Protein AF-A0A3D5X6G1-F1 (afdb_monomer_lite)

pLDDT: mean 79.5, std 10.65, range [50.06, 91.0]

Structure (mmCIF, N/CA/C/O backbone):
data_AF-A0A3D5X6G1-F1
#
_entry.id   AF-A0A3D5X6G1-F1
#
loop_
_atom_site.group_PDB
_atom_site.id
_atom_site.type_symbol
_atom_site.label_atom_id
_atom_site.label_alt_id
_atom_site.label_comp_id
_atom_site.label_asym_id
_atom_site.label_entity_id
_atom_site.label_seq_id
_atom_site.pdbx_PDB_ins_code
_atom_site.Cartn_x
_atom_site.Cartn_y
_atom_site.Cartn_z
_atom_site.occupancy
_atom_site.B_iso_or_equiv
_atom_site.auth_seq_id
_atom_site.auth_comp_id
_atom_site.auth_asym_id
_atom_site.auth_atom_id
_atom_site.pdbx_PDB_model_num
ATOM 1 N N . LYS A 1 1 ? -6.773 -7.194 -33.351 1.00 52.53 1 LYS A N 1
ATOM 2 C CA . LYS A 1 1 ? -7.902 -7.467 -32.422 1.00 52.53 1 LYS A CA 1
ATOM 3 C C . LYS A 1 1 ? -7.540 -8.724 -31.630 1.00 52.53 1 LYS A C 1
ATOM 5 O O . LYS A 1 1 ? -6.991 -9.617 -32.254 1.00 52.53 1 LYS A O 1
ATOM 10 N N . ASN A 1 2 ? -7.768 -8.744 -30.310 1.00 60.94 2 ASN A N 1
ATOM 11 C CA . ASN A 1 2 ? -7.297 -9.727 -29.298 1.00 60.94 2 ASN A CA 1
ATOM 12 C C . ASN A 1 2 ? -6.043 -9.320 -28.493 1.00 60.94 2 ASN A C 1
ATOM 14 O O . ASN A 1 2 ? -5.222 -10.161 -28.155 1.00 60.94 2 ASN A O 1
ATOM 18 N N . LEU A 1 3 ? -5.907 -8.037 -28.133 1.00 60.12 3 LEU A N 1
ATOM 19 C CA . LEU A 1 3 ? -4.900 -7.589 -27.151 1.00 60.12 3 LEU A CA 1
ATOM 20 C C . LEU A 1 3 ? -5.340 -7.815 -25.692 1.00 60.12 3 LEU A C 1
ATOM 22 O O . LEU A 1 3 ? -4.512 -7.769 -24.793 1.00 60.12 3 LEU A O 1
ATOM 26 N N . ILE A 1 4 ? -6.620 -8.106 -25.444 1.00 73.56 4 ILE A N 1
ATOM 27 C CA . IL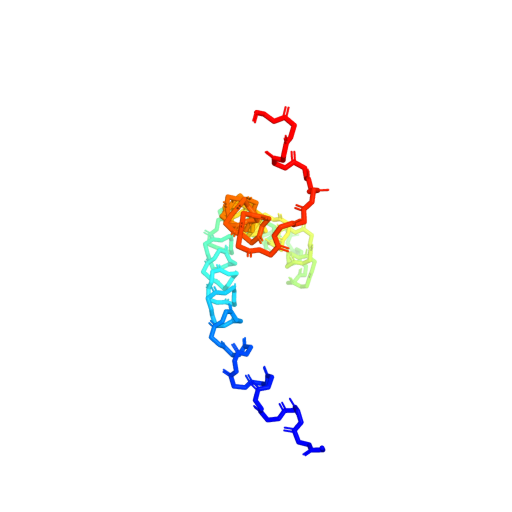E A 1 4 ? -7.159 -8.283 -24.086 1.00 73.56 4 ILE A CA 1
ATOM 28 C C . ILE A 1 4 ? -6.628 -9.569 -23.432 1.00 73.56 4 ILE A C 1
ATOM 30 O O . ILE A 1 4 ? -6.230 -9.533 -22.273 1.00 73.56 4 ILE A O 1
ATOM 34 N N . LEU A 1 5 ? -6.568 -10.685 -24.172 1.00 72.19 5 LEU A N 1
ATOM 35 C CA . LEU A 1 5 ? -6.118 -11.978 -23.640 1.00 72.19 5 LEU A CA 1
ATOM 36 C C . LEU A 1 5 ? -4.616 -11.982 -23.271 1.00 72.19 5 LEU A C 1
ATOM 38 O O . LEU A 1 5 ? -4.305 -12.389 -22.154 1.00 72.19 5 LEU A O 1
ATOM 42 N N . PRO A 1 6 ? -3.692 -11.477 -24.123 1.00 68.62 6 PRO A N 1
ATOM 43 C CA . PRO A 1 6 ? -2.268 -11.379 -23.789 1.00 68.62 6 PRO A CA 1
ATOM 44 C C . PRO A 1 6 ? -1.978 -10.387 -22.658 1.00 68.62 6 PRO A C 1
ATOM 46 O O . PRO A 1 6 ? -1.110 -10.636 -21.830 1.00 68.62 6 PRO A O 1
ATOM 49 N N . VAL A 1 7 ? -2.706 -9.266 -22.592 1.00 73.00 7 VAL A N 1
ATOM 50 C CA . VAL A 1 7 ? -2.534 -8.273 -21.518 1.00 73.00 7 VAL A CA 1
ATOM 51 C C . VAL A 1 7 ? -2.997 -8.833 -20.174 1.00 73.00 7 VAL A C 1
ATOM 53 O O . VAL A 1 7 ? -2.326 -8.618 -19.168 1.00 73.00 7 VAL A O 1
ATOM 56 N N . PHE A 1 8 ? -4.089 -9.601 -20.141 1.00 73.75 8 PHE A N 1
ATOM 57 C CA . PHE A 1 8 ? -4.535 -10.263 -18.913 1.00 73.75 8 PHE A CA 1
ATOM 58 C C . PHE A 1 8 ? -3.554 -11.341 -18.447 1.00 73.75 8 PHE A C 1
ATOM 60 O O . PHE A 1 8 ? -3.205 -11.376 -17.269 1.00 73.75 8 PHE A O 1
ATOM 67 N N . THR A 1 9 ? -3.071 -12.198 -19.349 1.00 71.19 9 THR A N 1
ATOM 68 C CA . THR A 1 9 ? -2.121 -13.260 -18.986 1.00 71.19 9 THR A CA 1
ATOM 69 C C . THR A 1 9 ? -0.760 -12.707 -18.565 1.00 71.19 9 THR A C 1
ATOM 71 O O . THR A 1 9 ? -0.196 -13.185 -17.581 1.00 71.19 9 THR A O 1
ATOM 74 N N . LEU A 1 10 ? -0.254 -11.661 -19.231 1.00 65.12 10 LEU A N 1
ATOM 75 C CA . LEU A 1 10 ? 0.980 -10.974 -18.829 1.00 65.12 10 LEU A CA 1
ATOM 76 C C . LEU A 1 10 ? 0.804 -10.155 -17.543 1.00 65.12 10 LEU A C 1
ATOM 78 O O . LEU A 1 10 ? 1.723 -10.101 -16.730 1.00 65.12 10 LEU A O 1
ATOM 82 N N . GLY A 1 11 ? -0.369 -9.551 -17.332 1.00 66.00 11 GLY A N 1
ATOM 83 C CA . GLY A 1 11 ? -0.684 -8.740 -16.154 1.00 66.00 11 GLY A CA 1
ATOM 84 C C . GLY A 1 11 ? -0.940 -9.555 -14.885 1.00 66.00 11 GLY A C 1
ATOM 85 O O . GLY A 1 11 ? -0.643 -9.083 -13.789 1.00 66.00 11 GLY A O 1
ATOM 86 N N . ILE A 1 12 ? -1.419 -10.797 -15.009 1.00 77.56 12 ILE A N 1
ATOM 87 C CA . ILE A 1 12 ? -1.688 -11.694 -13.873 1.00 77.56 12 ILE A CA 1
ATOM 88 C C . ILE A 1 12 ? -0.436 -11.941 -13.025 1.00 77.56 12 ILE A C 1
ATOM 90 O O . ILE A 1 12 ? -0.529 -11.962 -11.800 1.00 77.56 12 ILE A O 1
ATOM 94 N N . ARG A 1 13 ? 0.740 -12.098 -13.645 1.00 73.94 13 ARG A N 1
ATOM 95 C CA . ARG A 1 13 ? 1.981 -12.412 -12.921 1.00 73.94 13 ARG A CA 1
ATOM 96 C C . ARG A 1 13 ? 2.426 -11.290 -11.965 1.00 73.9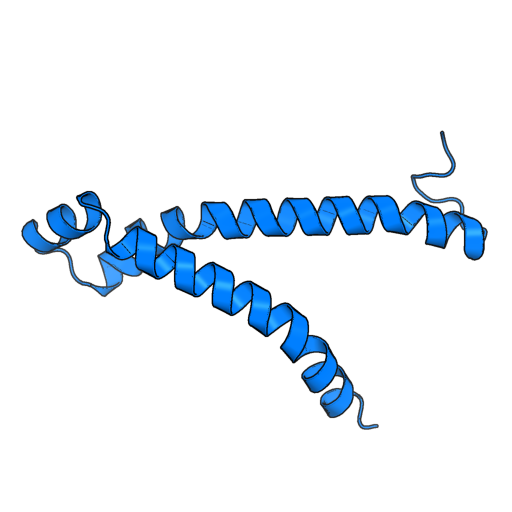4 13 ARG A C 1
ATOM 98 O O . ARG A 1 13 ? 2.594 -11.580 -10.781 1.00 73.94 13 ARG A O 1
ATOM 105 N N . PRO A 1 14 ? 2.595 -10.028 -12.402 1.00 71.31 14 PRO A N 1
ATOM 106 C CA . PRO A 1 14 ? 2.911 -8.932 -11.489 1.00 71.31 14 PRO A CA 1
ATOM 107 C C . PRO A 1 14 ? 1.752 -8.622 -10.530 1.00 71.31 14 PRO A C 1
ATOM 109 O O . PRO A 1 14 ? 2.005 -8.331 -9.361 1.00 71.31 14 PRO A O 1
ATOM 112 N N . LEU A 1 15 ? 0.489 -8.759 -10.962 1.00 76.19 15 LEU A N 1
ATOM 113 C CA . LEU A 1 15 ? -0.669 -8.589 -10.073 1.00 76.19 15 LEU A CA 1
ATOM 114 C C . LEU A 1 15 ? -0.680 -9.602 -8.925 1.00 76.19 15 LEU A C 1
ATOM 116 O O . LEU A 1 15 ? -0.994 -9.229 -7.796 1.00 76.19 15 LEU A O 1
ATOM 120 N N . ALA A 1 16 ? -0.313 -10.859 -9.179 1.00 80.50 16 ALA A N 1
ATOM 121 C CA . ALA A 1 16 ? -0.239 -11.891 -8.149 1.00 80.50 16 ALA A CA 1
ATOM 122 C C . ALA A 1 16 ? 0.751 -11.512 -7.036 1.00 80.50 16 ALA A C 1
ATOM 124 O O . ALA A 1 16 ? 0.436 -11.651 -5.858 1.00 80.50 16 ALA A O 1
ATOM 125 N N . ILE A 1 17 ? 1.912 -10.957 -7.396 1.00 80.62 17 ILE A N 1
ATOM 126 C CA . ILE A 1 17 ? 2.932 -10.544 -6.421 1.00 80.62 17 ILE A CA 1
ATOM 127 C C . ILE A 1 17 ? 2.432 -9.360 -5.587 1.00 80.62 17 ILE A C 1
ATOM 129 O O . ILE A 1 17 ? 2.518 -9.387 -4.360 1.00 80.62 17 ILE A O 1
ATOM 133 N N . VAL A 1 18 ? 1.862 -8.337 -6.232 1.00 81.12 18 VAL A N 1
ATOM 134 C CA . VAL A 1 18 ? 1.351 -7.147 -5.530 1.00 81.12 18 VAL A CA 1
ATOM 135 C C . VAL A 1 18 ? 0.189 -7.506 -4.604 1.00 81.12 18 VAL A C 1
ATOM 137 O O . VAL A 1 18 ? 0.145 -7.055 -3.460 1.00 81.12 18 VAL A O 1
ATOM 140 N N . THR A 1 19 ? -0.742 -8.343 -5.066 1.00 83.44 19 THR A N 1
ATOM 141 C CA . THR A 1 19 ? -1.889 -8.785 -4.257 1.00 83.44 19 THR A CA 1
ATOM 142 C C . THR A 1 19 ? -1.460 -9.675 -3.098 1.00 83.44 19 THR A C 1
ATOM 144 O O . THR A 1 19 ? -1.957 -9.491 -1.988 1.00 83.44 19 THR A O 1
ATOM 147 N N . GLN A 1 20 ? -0.507 -10.587 -3.306 1.00 86.00 20 GLN A N 1
ATOM 148 C CA . GLN A 1 20 ? 0.056 -11.407 -2.236 1.00 86.00 20 GLN A CA 1
ATOM 149 C C . GLN A 1 20 ? 0.753 -10.545 -1.179 1.00 86.00 20 GLN A C 1
ATOM 151 O O . GLN A 1 20 ? 0.491 -10.716 0.011 1.00 86.00 20 GLN A O 1
ATOM 156 N N . LEU A 1 21 ? 1.587 -9.590 -1.602 1.00 87.19 21 LEU A N 1
ATOM 157 C CA . LEU A 1 21 ? 2.276 -8.672 -0.698 1.00 87.19 21 LEU A CA 1
ATOM 158 C C . LEU A 1 21 ? 1.273 -7.840 0.109 1.00 87.19 21 LEU A C 1
ATOM 160 O O . LEU A 1 21 ? 1.330 -7.812 1.336 1.00 87.19 21 LEU A O 1
ATOM 164 N N . SER A 1 22 ? 0.306 -7.226 -0.575 1.00 86.06 22 SER A N 1
ATOM 165 C CA . SER A 1 22 ? -0.748 -6.434 0.060 1.00 86.06 22 SER A CA 1
ATOM 166 C C . SER A 1 22 ? -1.563 -7.261 1.060 1.00 86.06 22 SER A C 1
ATOM 168 O O . SER A 1 22 ? -1.820 -6.805 2.176 1.00 86.06 22 SER A O 1
ATOM 170 N N . ARG A 1 23 ? -1.915 -8.506 0.711 1.00 86.31 23 ARG A N 1
ATOM 171 C CA . ARG A 1 23 ? -2.640 -9.426 1.597 1.00 86.31 23 ARG A CA 1
ATOM 172 C C . ARG A 1 23 ? -1.826 -9.791 2.834 1.00 86.31 23 ARG A C 1
ATOM 174 O O . ARG A 1 23 ? -2.374 -9.756 3.934 1.00 86.31 23 ARG A O 1
ATOM 181 N N . ASN A 1 24 ? -0.548 -10.122 2.674 1.00 88.56 24 ASN A N 1
ATOM 182 C CA . ASN A 1 24 ? 0.322 -10.482 3.793 1.00 88.56 24 ASN A CA 1
ATOM 183 C C . ASN A 1 24 ? 0.462 -9.312 4.771 1.00 88.56 24 ASN A C 1
ATOM 185 O O . ASN A 1 24 ? 0.231 -9.476 5.967 1.00 88.56 24 ASN A O 1
ATOM 189 N N . SER A 1 25 ? 0.717 -8.110 4.257 1.00 89.06 25 SER A N 1
ATOM 190 C CA . SER A 1 25 ? 0.827 -6.916 5.094 1.00 89.06 25 SER A CA 1
ATOM 191 C C . SER A 1 25 ? -0.489 -6.532 5.758 1.00 89.06 25 SER A C 1
ATOM 193 O O . SER A 1 25 ? -0.483 -6.057 6.892 1.00 89.06 25 SER A O 1
ATOM 195 N N . MET A 1 26 ? -1.632 -6.762 5.106 1.00 89.31 26 MET A N 1
ATOM 196 C CA . MET A 1 26 ? -2.941 -6.574 5.734 1.00 89.31 26 MET A CA 1
ATOM 197 C C . MET A 1 26 ? -3.158 -7.563 6.890 1.00 89.31 26 MET A C 1
ATOM 199 O O . MET A 1 26 ? -3.638 -7.160 7.948 1.00 89.31 26 MET A O 1
ATOM 203 N N . LEU A 1 27 ? -2.773 -8.834 6.731 1.00 88.62 27 LEU A N 1
ATOM 204 C CA . LEU A 1 27 ? -2.880 -9.850 7.787 1.00 88.62 27 LEU A CA 1
ATOM 205 C C . LEU A 1 27 ? -1.987 -9.535 8.994 1.00 88.62 27 LEU A C 1
ATOM 207 O O . LEU A 1 27 ? -2.456 -9.604 10.133 1.00 88.62 27 LEU A O 1
ATOM 211 N N . GLU A 1 28 ? -0.736 -9.133 8.757 1.00 88.31 28 GLU A N 1
ATOM 212 C CA . GLU A 1 28 ? 0.160 -8.665 9.822 1.00 88.31 28 GLU A CA 1
ATOM 213 C C . GLU A 1 28 ? -0.436 -7.465 10.545 1.00 88.31 28 GLU A C 1
ATOM 215 O O . GLU A 1 28 ? -0.482 -7.434 11.771 1.00 88.31 28 GLU A O 1
ATOM 220 N N . THR A 1 29 ? -0.953 -6.500 9.784 1.00 89.75 29 THR A N 1
ATOM 221 C CA . THR A 1 29 ? -1.524 -5.271 10.326 1.00 89.75 29 THR A CA 1
ATOM 222 C C . THR A 1 29 ? -2.753 -5.547 11.189 1.00 89.75 29 THR A C 1
ATOM 224 O O . THR A 1 29 ? -2.853 -5.01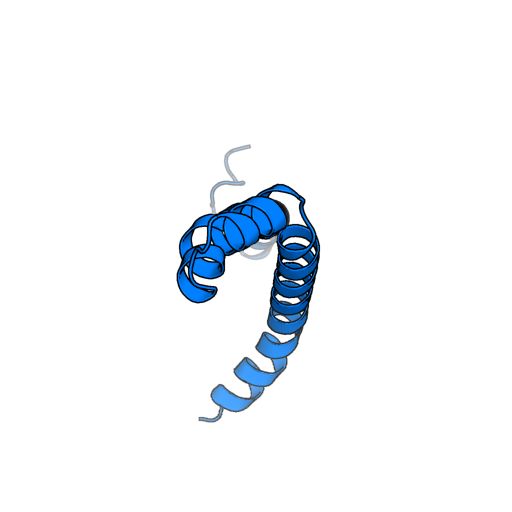6 12.290 1.00 89.75 29 THR A O 1
ATOM 227 N N . LEU A 1 30 ? -3.665 -6.412 10.738 1.00 88.19 30 LEU A N 1
ATOM 228 C CA . LEU A 1 30 ? -4.851 -6.818 11.501 1.00 88.19 30 LEU A CA 1
ATOM 229 C C . LEU A 1 30 ? -4.509 -7.590 12.783 1.00 88.19 30 LEU A C 1
ATOM 231 O O . LEU A 1 30 ? -5.308 -7.593 13.721 1.00 88.19 30 LEU A O 1
ATOM 235 N N . SER A 1 31 ? -3.332 -8.214 12.834 1.00 89.75 31 SER A N 1
ATOM 236 C CA . SER A 1 31 ? -2.839 -8.945 14.006 1.00 89.75 31 SER A CA 1
ATOM 237 C C . SER A 1 31 ? -2.209 -8.037 15.069 1.00 89.75 31 SER A C 1
ATOM 239 O O . SER A 1 31 ? -1.924 -8.507 16.168 1.00 89.75 31 SER A O 1
ATOM 241 N N . GLN A 1 32 ? -2.024 -6.746 14.772 1.00 89.94 32 GLN A N 1
ATOM 242 C CA . GLN A 1 32 ? -1.416 -5.778 15.683 1.00 89.94 32 GLN A CA 1
ATOM 243 C C . GLN A 1 32 ? -2.339 -5.405 16.851 1.00 89.94 32 GLN A C 1
ATOM 245 O O . GLN A 1 32 ? -3.563 -5.288 16.717 1.00 89.94 32 GLN A O 1
ATOM 250 N N . ASP A 1 33 ? -1.741 -5.108 18.004 1.00 89.25 33 ASP A N 1
ATOM 251 C CA . ASP A 1 33 ? -2.484 -4.823 19.236 1.00 89.25 33 ASP A CA 1
ATOM 252 C C . ASP A 1 33 ? -3.297 -3.522 19.178 1.00 89.25 33 ASP A C 1
ATOM 254 O O . ASP A 1 33 ? -4.344 -3.403 19.823 1.00 89.25 33 ASP A O 1
ATOM 258 N N . TYR A 1 34 ? -2.909 -2.555 18.342 1.00 87.88 34 TYR A N 1
ATOM 259 C CA . TYR A 1 34 ? -3.706 -1.340 18.151 1.00 87.88 34 TYR A CA 1
ATOM 260 C C . TYR A 1 34 ? -5.038 -1.616 17.430 1.00 87.88 34 TYR A C 1
ATOM 262 O O . TYR A 1 34 ? -6.029 -0.935 17.700 1.00 87.88 34 TYR A O 1
ATOM 270 N N . ILE A 1 35 ? -5.102 -2.635 16.560 1.00 89.81 35 ILE A N 1
ATOM 271 C CA . ILE A 1 35 ? -6.352 -3.085 15.928 1.00 89.81 35 ILE A CA 1
ATOM 272 C C . ILE A 1 35 ? -7.239 -3.765 16.972 1.00 89.81 35 ILE A C 1
ATO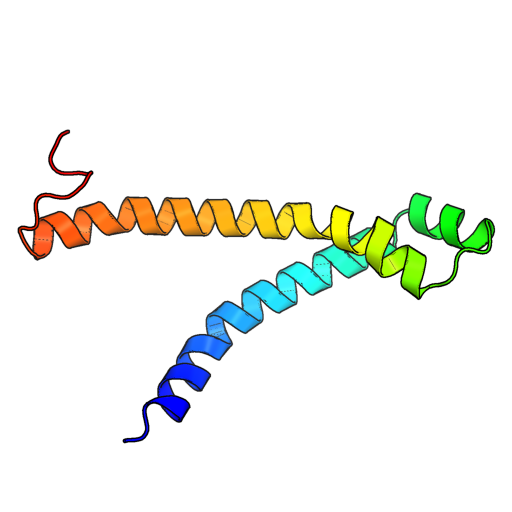M 274 O O . ILE A 1 35 ? -8.439 -3.485 17.034 1.00 89.81 35 ILE A O 1
ATOM 278 N N . ARG A 1 36 ? -6.658 -4.605 17.841 1.00 88.38 36 ARG A N 1
ATOM 279 C CA . ARG A 1 36 ? -7.381 -5.229 18.965 1.00 88.38 36 ARG A CA 1
ATOM 280 C C . ARG A 1 36 ? -7.947 -4.176 19.914 1.00 88.38 36 ARG A C 1
ATOM 282 O O . ARG A 1 36 ? -9.111 -4.257 20.295 1.00 88.38 36 ARG A O 1
ATOM 289 N N . THR A 1 37 ? -7.169 -3.135 20.201 1.00 90.31 37 THR A N 1
ATOM 290 C CA . THR A 1 37 ? -7.597 -1.990 21.016 1.00 90.31 37 THR A CA 1
ATOM 291 C C . THR A 1 37 ? -8.728 -1.213 20.335 1.00 90.31 37 THR A C 1
ATOM 293 O O . THR A 1 37 ? -9.712 -0.858 20.981 1.00 90.31 37 THR A O 1
ATOM 296 N N . ALA A 1 38 ? -8.641 -0.970 19.022 1.00 88.06 38 ALA A N 1
ATOM 297 C CA . ALA A 1 38 ? -9.707 -0.316 18.261 1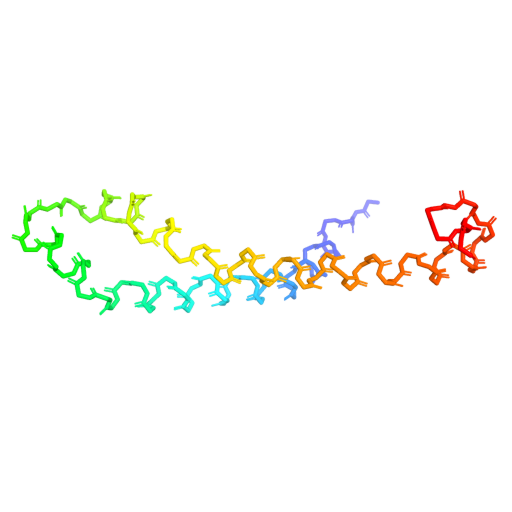.00 88.06 38 ALA A CA 1
ATOM 298 C C . ALA A 1 38 ? -11.007 -1.142 18.259 1.00 88.06 38 ALA A C 1
ATOM 300 O O . ALA A 1 38 ? -12.095 -0.578 18.382 1.00 88.06 38 ALA A O 1
ATOM 301 N N . LYS A 1 39 ? -10.895 -2.474 18.191 1.00 88.19 39 LYS A N 1
ATOM 302 C CA . LYS A 1 39 ? -12.033 -3.393 18.312 1.00 88.19 39 LYS A CA 1
ATOM 303 C C . LYS A 1 39 ? -12.641 -3.358 19.719 1.00 88.19 39 LYS A C 1
ATOM 305 O O . LYS A 1 39 ? -13.858 -3.270 19.837 1.00 88.19 39 LYS A O 1
ATOM 310 N N . ALA A 1 40 ? -11.817 -3.348 20.769 1.00 90.19 40 ALA A N 1
ATOM 311 C CA . ALA A 1 40 ? -12.270 -3.229 22.160 1.00 90.19 40 ALA A CA 1
ATOM 312 C C . ALA A 1 40 ? -12.949 -1.878 22.454 1.00 90.19 40 ALA A C 1
ATOM 314 O O . ALA A 1 40 ? -13.885 -1.812 23.241 1.00 90.19 40 ALA A O 1
ATOM 315 N N . LYS A 1 41 ? -12.535 -0.809 21.761 1.00 88.75 41 LYS A N 1
ATOM 316 C CA . LYS A 1 41 ? -13.193 0.509 21.787 1.00 88.75 41 LYS A CA 1
ATOM 317 C C . LYS A 1 41 ? -14.535 0.556 21.037 1.00 88.75 41 LYS A C 1
ATOM 319 O O . LYS A 1 41 ? -15.162 1.610 21.007 1.00 88.75 41 LYS A O 1
ATOM 324 N N . GLY A 1 42 ? -14.967 -0.539 20.406 1.00 91.00 42 GLY A N 1
ATOM 325 C CA . GLY A 1 42 ? -16.248 -0.620 19.698 1.00 91.00 42 GLY A CA 1
ATOM 326 C C . GLY A 1 42 ? -16.254 -0.001 18.296 1.00 91.00 42 GLY A C 1
ATOM 327 O O . GLY A 1 42 ? -17.325 0.287 17.764 1.00 91.00 42 GLY A O 1
ATOM 328 N N . LEU A 1 43 ? -15.092 0.225 17.664 1.00 90.62 43 LEU A N 1
ATOM 329 C CA . LEU A 1 43 ? -15.072 0.703 16.278 1.00 90.62 43 LEU A CA 1
ATOM 330 C C . LEU A 1 43 ? -15.617 -0.367 15.321 1.00 90.62 43 LEU A C 1
ATOM 332 O O . LEU A 1 43 ? -15.280 -1.547 15.419 1.00 90.62 43 LEU A O 1
ATOM 336 N N . SER A 1 44 ? -16.401 0.068 14.332 1.00 90.50 44 SER A N 1
ATOM 337 C CA . SER A 1 44 ? -16.870 -0.810 13.260 1.00 90.50 44 SER A CA 1
ATOM 338 C C . SER A 1 44 ? -15.705 -1.334 12.415 1.00 90.50 44 SER A C 1
ATOM 340 O O . SER A 1 44 ? -14.736 -0.620 12.137 1.00 90.50 44 SER A O 1
ATOM 342 N N . PHE A 1 45 ? -15.819 -2.584 11.959 1.00 85.06 45 PHE A N 1
ATOM 343 C CA . PHE A 1 45 ? -14.771 -3.266 11.193 1.00 85.06 45 PHE A CA 1
ATOM 344 C C . PHE A 1 45 ? -14.374 -2.492 9.925 1.00 85.06 45 PHE A C 1
ATOM 346 O O . PHE A 1 45 ? -13.189 -2.343 9.633 1.00 85.06 45 PHE A O 1
ATOM 353 N N . SER A 1 46 ? -15.343 -1.881 9.236 1.00 89.19 46 SER A N 1
ATOM 354 C CA . SER A 1 46 ? -15.087 -1.038 8.062 1.00 89.19 46 SER A CA 1
ATOM 355 C C . SER A 1 46 ? -14.226 0.186 8.390 1.00 89.19 46 SER A C 1
ATOM 357 O O . SER A 1 46 ? -13.330 0.532 7.622 1.00 89.19 46 SER A O 1
ATOM 359 N N . LYS A 1 47 ? -14.442 0.829 9.547 1.00 89.25 47 LYS A N 1
ATOM 360 C CA . LYS A 1 47 ? -13.651 1.994 9.977 1.00 89.25 47 LYS A CA 1
ATOM 361 C C . LYS A 1 47 ? -12.226 1.589 10.351 1.00 89.25 47 LYS A C 1
ATOM 363 O O . LYS A 1 47 ? -11.289 2.324 10.049 1.00 89.25 47 LYS A O 1
ATOM 368 N N . ILE A 1 48 ? -12.066 0.414 10.961 1.00 89.88 48 ILE A N 1
ATOM 369 C CA . ILE A 1 48 ? -10.760 -0.171 11.279 1.00 89.88 48 ILE A CA 1
ATOM 370 C C . ILE A 1 48 ? -9.981 -0.458 9.990 1.00 89.88 48 ILE A C 1
ATOM 372 O O . ILE A 1 48 ? -8.828 -0.046 9.888 1.00 89.88 48 ILE A O 1
ATOM 376 N N . ILE A 1 49 ? -10.605 -1.081 8.985 1.00 88.19 49 ILE A N 1
ATOM 377 C CA . ILE A 1 49 ? -9.942 -1.371 7.707 1.00 88.19 49 ILE A CA 1
ATOM 378 C C . ILE A 1 49 ? -9.509 -0.080 7.012 1.00 88.19 49 ILE A C 1
ATOM 380 O O . ILE A 1 49 ? -8.322 0.110 6.770 1.00 88.19 49 ILE A O 1
ATOM 384 N N . TRP A 1 50 ? -10.447 0.823 6.718 1.00 87.50 50 TRP A N 1
ATOM 385 C CA . TRP A 1 50 ? -10.161 2.003 5.898 1.00 87.50 50 TRP A CA 1
ATOM 386 C C . TRP A 1 50 ? -9.222 3.001 6.575 1.00 87.50 50 TRP A C 1
ATOM 388 O O . TRP A 1 50 ? -8.393 3.617 5.909 1.00 87.50 50 TRP A O 1
ATOM 398 N N . ARG A 1 51 ? -9.341 3.180 7.897 1.00 84.88 51 ARG A N 1
ATOM 399 C CA . ARG A 1 51 ? -8.630 4.248 8.614 1.00 84.88 51 ARG A CA 1
ATOM 400 C C . ARG A 1 51 ? -7.354 3.784 9.311 1.00 84.88 51 ARG A C 1
ATOM 402 O O . ARG A 1 51 ? -6.462 4.605 9.507 1.00 84.88 51 ARG A O 1
ATOM 409 N N . HIS A 1 52 ? -7.269 2.510 9.693 1.00 85.94 52 HIS A N 1
ATOM 410 C CA . HIS A 1 52 ? -6.135 1.974 10.448 1.00 85.94 52 HIS A CA 1
ATOM 411 C C . HIS A 1 52 ? -5.369 0.920 9.653 1.00 85.94 52 HIS A C 1
ATOM 413 O O . HIS A 1 52 ? -4.189 1.120 9.379 1.00 85.94 52 HIS A O 1
ATOM 419 N N . ALA A 1 53 ? -6.034 -0.161 9.239 1.00 87.31 53 ALA A N 1
ATOM 420 C CA . ALA A 1 53 ? -5.344 -1.292 8.636 1.00 87.31 53 ALA A CA 1
ATOM 421 C C . ALA A 1 53 ? -4.769 -0.945 7.256 1.00 87.31 53 ALA A C 1
ATOM 423 O O . ALA A 1 53 ? -3.574 -1.093 7.047 1.00 87.31 53 ALA A O 1
ATOM 424 N N . LEU A 1 54 ? -5.579 -0.384 6.352 1.00 85.69 54 LEU A N 1
ATOM 425 C CA . LEU A 1 54 ? -5.175 -0.094 4.975 1.00 85.69 54 LEU A CA 1
ATOM 426 C C . LEU A 1 54 ? -3.999 0.888 4.918 1.00 85.69 54 LEU A C 1
ATOM 428 O O . LEU A 1 54 ? -3.009 0.637 4.235 1.00 85.69 54 LEU A O 1
ATOM 432 N N . LYS A 1 55 ? -4.082 1.991 5.673 1.00 83.69 55 LYS A N 1
ATOM 433 C CA . LYS A 1 55 ? -3.030 3.017 5.704 1.00 83.69 55 LYS A CA 1
ATOM 434 C C . LYS A 1 55 ? -1.706 2.458 6.234 1.00 83.69 55 LYS A C 1
ATOM 436 O O . LYS A 1 55 ? -0.651 2.849 5.751 1.00 83.69 55 LYS A O 1
ATOM 441 N N . ASN A 1 56 ? -1.761 1.545 7.202 1.00 84.94 56 ASN A N 1
ATOM 442 C CA . ASN A 1 56 ? -0.567 0.972 7.812 1.00 84.94 56 ASN A CA 1
ATOM 443 C C . ASN A 1 56 ? 0.006 -0.203 6.998 1.00 84.94 56 ASN A C 1
ATOM 445 O O . ASN A 1 56 ? 1.220 -0.328 6.869 1.00 84.94 56 ASN A O 1
ATOM 449 N N . SER A 1 57 ? -0.849 -1.017 6.372 1.00 87.00 57 SER A N 1
ATOM 450 C CA . SER A 1 57 ? -0.440 -2.132 5.508 1.00 87.00 57 SER A CA 1
ATOM 451 C C . SER A 1 57 ? 0.136 -1.682 4.161 1.00 87.00 57 SER A C 1
ATOM 453 O O . SER A 1 57 ? 0.747 -2.480 3.458 1.00 87.00 57 SER A O 1
ATOM 455 N N . MET A 1 58 ? -0.063 -0.417 3.776 1.00 85.88 58 MET A N 1
ATOM 456 C CA . MET A 1 58 ? 0.482 0.166 2.543 1.00 85.88 58 MET A CA 1
ATOM 457 C C . MET A 1 58 ? 1.997 0.387 2.582 1.00 85.88 58 MET A C 1
ATOM 459 O O . MET A 1 58 ? 2.607 0.477 1.522 1.00 85.88 58 MET A O 1
ATOM 463 N N . ASN A 1 59 ? 2.611 0.455 3.764 1.00 85.88 59 ASN A N 1
ATOM 464 C CA . ASN A 1 59 ? 4.036 0.755 3.912 1.00 85.88 59 ASN A CA 1
ATOM 465 C C . ASN A 1 59 ? 4.948 -0.195 3.089 1.00 85.88 59 ASN A C 1
ATOM 467 O O . ASN A 1 59 ? 5.680 0.283 2.223 1.00 85.88 59 ASN A O 1
ATOM 471 N N . PRO A 1 60 ? 4.841 -1.530 3.228 1.00 81.75 60 PRO A N 1
ATOM 472 C CA . PRO A 1 60 ? 5.610 -2.475 2.410 1.00 81.75 60 PRO A CA 1
ATOM 473 C C . PRO A 1 60 ? 5.248 -2.455 0.919 1.00 81.75 60 PRO A C 1
ATOM 475 O O . PRO A 1 60 ? 6.113 -2.704 0.083 1.00 81.75 60 PRO A O 1
ATOM 478 N N . VAL A 1 61 ? 4.002 -2.120 0.561 1.00 84.31 61 VAL A N 1
ATOM 479 C CA . VAL A 1 61 ? 3.602 -1.964 -0.848 1.00 84.31 61 VAL A CA 1
ATOM 480 C C . VAL A 1 61 ? 4.333 -0.777 -1.474 1.00 84.31 61 VAL A C 1
ATOM 482 O O . VAL A 1 61 ? 4.898 -0.914 -2.555 1.00 84.31 61 VAL A O 1
ATOM 485 N N . VAL A 1 62 ? 4.381 0.365 -0.781 1.00 85.75 62 VAL A N 1
ATOM 486 C CA . VAL A 1 62 ? 5.123 1.551 -1.235 1.00 85.75 62 VAL A CA 1
ATOM 487 C C . VAL A 1 62 ? 6.613 1.237 -1.348 1.00 85.75 62 VAL A C 1
ATOM 489 O O . VAL A 1 62 ? 7.215 1.542 -2.374 1.00 85.75 62 VAL A O 1
ATOM 492 N N . SER A 1 63 ? 7.203 0.565 -0.355 1.00 86.69 63 SER A N 1
ATOM 493 C CA . SER A 1 63 ? 8.613 0.158 -0.412 1.00 86.69 63 SER A CA 1
ATOM 494 C C . SER A 1 63 ? 8.918 -0.759 -1.601 1.00 86.69 63 SER A C 1
ATOM 496 O O . SER A 1 63 ? 9.915 -0.553 -2.292 1.00 86.69 63 SER A O 1
ATOM 498 N N . ALA A 1 64 ? 8.058 -1.742 -1.882 1.00 84.69 64 ALA A N 1
ATOM 499 C CA . ALA A 1 64 ? 8.235 -2.645 -3.018 1.00 84.69 64 ALA A CA 1
ATOM 500 C C . ALA A 1 64 ? 8.106 -1.917 -4.365 1.00 84.69 64 ALA A C 1
ATOM 502 O O . ALA A 1 64 ? 8.922 -2.132 -5.262 1.00 84.69 64 ALA A O 1
ATOM 503 N N . VAL A 1 65 ? 7.127 -1.014 -4.491 1.00 84.25 65 VAL A N 1
ATOM 504 C CA . VAL A 1 65 ? 6.948 -0.183 -5.691 1.00 84.25 65 VAL A CA 1
ATOM 505 C C . VAL A 1 65 ? 8.171 0.700 -5.931 1.00 84.25 65 VAL A C 1
ATOM 507 O O . VAL A 1 65 ? 8.622 0.792 -7.069 1.00 84.25 65 VAL A O 1
ATOM 510 N N . SER A 1 66 ? 8.765 1.283 -4.886 1.00 86.44 66 SER A N 1
ATOM 511 C CA . SER A 1 66 ? 10.012 2.049 -5.010 1.00 86.44 66 SER A CA 1
ATOM 512 C C . SER A 1 66 ? 11.167 1.202 -5.548 1.00 86.44 66 SER A C 1
ATOM 514 O O . SER A 1 66 ? 11.909 1.660 -6.414 1.00 86.44 66 SER A O 1
ATOM 516 N N . GLY A 1 67 ? 11.301 -0.049 -5.094 1.00 85.69 67 GLY A N 1
ATOM 517 C CA . GLY A 1 67 ? 12.311 -0.976 -5.616 1.00 85.69 67 GLY A CA 1
ATOM 518 C C . GLY A 1 67 ? 12.101 -1.306 -7.097 1.00 85.69 67 GLY A C 1
ATOM 519 O O . GLY A 1 67 ? 13.049 -1.301 -7.883 1.00 85.69 67 GLY A O 1
ATOM 520 N N . TRP A 1 68 ? 10.852 -1.530 -7.507 1.00 83.88 68 TRP A N 1
ATOM 521 C CA . TRP A 1 68 ? 10.513 -1.749 -8.916 1.00 83.88 68 TRP A CA 1
ATOM 522 C C . TRP A 1 68 ? 10.757 -0.507 -9.766 1.00 83.88 68 TRP A C 1
ATOM 524 O O . TRP A 1 68 ? 11.302 -0.614 -10.861 1.00 83.88 68 TRP A O 1
ATOM 534 N N . PHE A 1 69 ? 10.418 0.673 -9.251 1.00 81.56 69 PHE A N 1
ATOM 535 C CA . PHE A 1 69 ? 10.693 1.939 -9.915 1.00 81.56 69 PHE A CA 1
ATOM 536 C C . PHE A 1 69 ? 12.199 2.156 -10.117 1.00 81.56 69 PHE A C 1
ATOM 538 O O . PHE A 1 69 ? 12.625 2.473 -11.225 1.00 81.56 69 PHE A O 1
ATOM 545 N N . ALA A 1 70 ? 13.021 1.898 -9.095 1.00 84.19 70 ALA A N 1
ATOM 546 C CA . ALA A 1 70 ? 14.478 1.965 -9.207 1.00 84.19 70 ALA A CA 1
ATOM 547 C C . ALA A 1 70 ? 15.023 0.977 -10.255 1.00 84.19 70 ALA A C 1
ATOM 549 O O . ALA A 1 70 ? 15.877 1.338 -11.063 1.00 84.19 70 ALA A O 1
ATOM 550 N N . SER A 1 71 ? 14.489 -0.248 -10.296 1.00 82.31 71 SER A N 1
ATOM 551 C CA . SER A 1 71 ? 14.868 -1.244 -11.303 1.00 82.31 71 SER A CA 1
ATOM 552 C C . SER A 1 71 ? 14.485 -0.820 -12.724 1.00 82.31 71 SER A C 1
ATOM 554 O O . SER A 1 71 ? 15.269 -1.038 -13.647 1.00 82.31 71 SER A O 1
ATOM 556 N N . LEU A 1 72 ? 13.321 -0.190 -12.909 1.00 82.31 72 LEU A N 1
ATOM 557 C CA . LEU A 1 72 ? 12.909 0.361 -14.202 1.00 82.31 72 LEU A CA 1
ATOM 558 C C . LEU A 1 72 ? 13.826 1.508 -14.640 1.00 82.31 72 LEU A C 1
ATOM 560 O O . LEU A 1 72 ? 14.239 1.536 -15.795 1.00 82.31 72 LEU A O 1
ATOM 564 N N . MET A 1 73 ? 14.192 2.410 -13.725 1.00 81.81 73 MET A N 1
ATOM 565 C CA . MET A 1 73 ? 15.145 3.492 -14.000 1.00 81.81 73 MET A CA 1
ATOM 566 C C . MET A 1 73 ? 16.531 2.964 -14.383 1.00 81.81 73 MET A C 1
ATOM 568 O O . MET A 1 73 ? 17.113 3.439 -15.353 1.00 81.81 73 MET A O 1
ATOM 572 N N . ALA A 1 74 ? 17.030 1.929 -13.702 1.00 79.06 74 ALA A N 1
ATOM 573 C CA . ALA A 1 74 ? 18.276 1.269 -14.093 1.00 79.06 74 ALA A CA 1
ATOM 574 C C . ALA A 1 74 ? 18.178 0.617 -15.490 1.00 79.06 74 ALA A C 1
ATOM 576 O O . ALA A 1 74 ? 19.133 0.651 -16.263 1.00 79.06 74 ALA A O 1
ATOM 577 N N . GLY A 1 75 ? 17.014 0.058 -15.838 1.00 74.94 75 GLY A N 1
ATOM 578 C CA . GLY A 1 75 ? 16.751 -0.537 -17.151 1.00 74.94 75 GLY A CA 1
ATOM 579 C C . GLY A 1 75 ? 16.645 0.478 -18.295 1.00 74.94 75 GLY A C 1
ATOM 580 O O . GLY A 1 75 ? 16.986 0.149 -19.430 1.00 74.94 75 GLY A O 1
ATOM 581 N N . VAL A 1 76 ? 16.218 1.714 -18.014 1.00 78.88 76 VAL A N 1
ATOM 582 C CA . VAL A 1 76 ? 16.085 2.782 -19.021 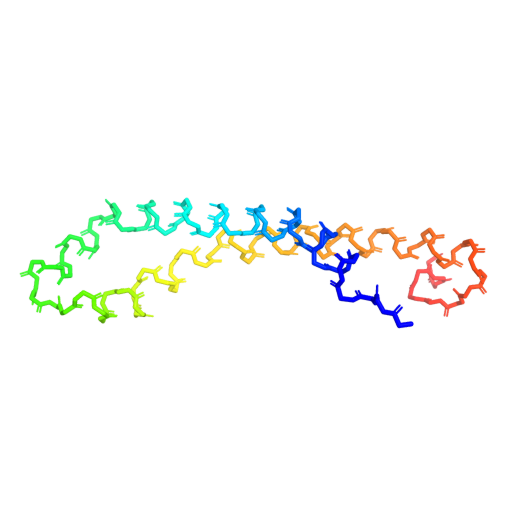1.00 78.88 76 VAL A CA 1
ATOM 583 C C . VAL A 1 76 ? 17.418 3.092 -19.701 1.00 78.88 76 VAL A C 1
ATOM 585 O O . VAL A 1 76 ? 17.425 3.280 -20.911 1.00 78.88 76 VAL A O 1
ATOM 588 N N . VAL A 1 77 ? 18.546 3.029 -18.986 1.00 72.75 77 VAL A N 1
ATOM 589 C CA . VAL A 1 77 ? 19.883 3.251 -19.571 1.00 72.75 77 VAL A CA 1
ATOM 590 C C . VAL A 1 77 ? 20.182 2.251 -20.697 1.00 72.75 77 VAL A C 1
ATOM 592 O O . VAL A 1 77 ? 20.720 2.625 -21.737 1.00 72.75 77 VAL A O 1
ATOM 595 N N . PHE A 1 78 ? 19.772 0.986 -20.545 1.00 70.31 78 PHE A N 1
ATOM 596 C CA . PHE A 1 78 ? 19.931 -0.024 -21.598 1.00 70.31 78 PHE A CA 1
ATOM 597 C C . PHE A 1 78 ? 19.055 0.273 -22.815 1.00 70.31 78 PHE A C 1
ATOM 599 O O . PHE A 1 78 ? 19.485 0.070 -23.948 1.00 70.31 78 PHE A O 1
ATOM 606 N N . ILE A 1 79 ? 17.834 0.765 -22.594 1.00 69.94 79 ILE A N 1
ATOM 607 C CA . ILE A 1 79 ? 16.921 1.152 -23.675 1.00 69.94 79 ILE A CA 1
ATOM 608 C C . ILE A 1 79 ? 17.477 2.375 -24.416 1.00 69.94 79 ILE A C 1
ATOM 610 O O . ILE A 1 79 ? 17.506 2.373 -25.644 1.00 69.94 79 ILE A O 1
ATOM 614 N N . GLU A 1 80 ? 17.972 3.382 -23.695 1.00 71.12 80 GLU A N 1
ATOM 615 C CA . GLU A 1 80 ? 18.605 4.575 -24.270 1.00 71.12 80 GLU A CA 1
ATOM 616 C C . GLU A 1 80 ? 19.834 4.210 -25.116 1.00 71.12 80 GLU A C 1
ATOM 618 O O . GLU A 1 80 ? 19.965 4.689 -26.245 1.00 71.12 80 GLU A O 1
ATOM 623 N N . TYR A 1 81 ? 20.682 3.301 -24.620 1.00 68.56 81 TYR A N 1
ATOM 624 C CA . TYR A 1 81 ? 21.872 2.828 -25.332 1.00 68.56 81 TYR A CA 1
ATOM 625 C C . TYR A 1 81 ? 21.527 2.019 -26.592 1.00 68.56 81 TYR A C 1
ATOM 627 O O . TYR A 1 81 ? 22.121 2.236 -27.645 1.00 68.56 81 TYR A O 1
ATOM 635 N N . ILE A 1 82 ? 20.548 1.107 -26.515 1.00 70.44 82 ILE A N 1
ATOM 636 C CA . ILE A 1 82 ? 20.157 0.241 -27.643 1.00 70.44 82 ILE A CA 1
ATOM 637 C C . ILE A 1 82 ? 19.406 1.020 -28.730 1.00 70.44 82 ILE A C 1
ATOM 639 O O . ILE A 1 82 ? 19.627 0.783 -29.915 1.00 70.44 82 ILE A O 1
ATOM 643 N N . PHE A 1 83 ? 18.514 1.939 -28.352 1.00 70.25 83 PHE A N 1
ATOM 644 C CA . PHE A 1 83 ? 17.674 2.678 -29.301 1.00 70.25 83 PHE A CA 1
ATOM 645 C C . PHE A 1 83 ? 18.268 4.026 -29.734 1.00 70.25 83 PHE A C 1
ATOM 647 O O . PHE A 1 83 ? 17.644 4.738 -30.520 1.00 70.25 83 PHE A O 1
ATOM 654 N N . GLY A 1 84 ? 19.462 4.389 -29.251 1.00 63.41 84 GLY A N 1
ATOM 655 C CA . GLY A 1 84 ? 20.143 5.634 -29.621 1.00 63.41 84 GLY A CA 1
ATOM 656 C C . GLY A 1 84 ? 19.366 6.893 -29.226 1.00 63.41 84 GLY A C 1
ATOM 657 O O . GLY A 1 84 ? 19.527 7.946 -29.846 1.00 63.41 84 GLY A O 1
ATOM 658 N N . TRP A 1 85 ? 18.490 6.791 -28.223 1.00 67.88 85 TRP A N 1
ATOM 659 C CA . TRP A 1 85 ? 17.647 7.897 -27.785 1.00 67.88 85 TRP A CA 1
ATOM 660 C C . TRP A 1 85 ? 18.332 8.637 -26.632 1.00 67.88 85 TRP A C 1
ATOM 662 O O . TRP A 1 85 ? 18.600 8.058 -25.582 1.00 67.88 85 TRP A O 1
ATOM 672 N N . LYS A 1 86 ? 18.618 9.930 -26.832 1.00 60.50 86 LYS A N 1
ATOM 673 C CA . LYS A 1 86 ? 19.147 10.851 -25.812 1.00 60.50 86 LYS A CA 1
ATOM 674 C C . LYS A 1 86 ? 18.098 11.120 -24.722 1.00 60.50 86 LYS A C 1
ATOM 676 O O . LYS A 1 86 ? 17.361 12.101 -24.807 1.00 60.50 86 LYS A O 1
ATOM 681 N N . GLY A 1 87 ? 18.006 10.227 -23.741 1.00 65.31 87 GLY A N 1
ATOM 682 C CA . GLY A 1 87 ? 17.183 10.393 -22.543 1.00 65.31 87 GLY A CA 1
ATOM 683 C C . GLY A 1 87 ? 17.985 10.876 -21.327 1.00 65.31 87 GLY A C 1
ATOM 684 O O . GLY A 1 87 ? 19.056 11.470 -21.471 1.00 65.31 87 GLY A O 1
ATOM 685 N N . LEU A 1 88 ? 17.450 10.653 -20.123 1.00 62.47 88 LEU A N 1
ATOM 686 C CA . LEU A 1 88 ? 18.007 11.165 -18.860 1.00 62.47 88 LEU A CA 1
ATOM 687 C C . LEU A 1 88 ? 19.378 10.555 -18.514 1.00 62.47 88 LEU A C 1
ATOM 689 O O . LEU A 1 88 ? 20.145 11.188 -17.794 1.00 62.47 88 LEU A O 1
ATOM 693 N N . GLY A 1 89 ? 19.699 9.360 -19.020 1.00 55.66 89 GLY A N 1
ATOM 694 C CA . GLY A 1 89 ? 20.979 8.681 -18.802 1.00 55.66 89 GLY A CA 1
ATOM 695 C C . GLY A 1 89 ? 22.101 9.117 -19.746 1.00 55.66 89 GLY A C 1
ATOM 696 O O . GLY A 1 89 ? 23.258 8.816 -19.476 1.00 55.66 89 GLY A O 1
ATOM 697 N N . TYR A 1 90 ? 21.803 9.859 -20.819 1.00 51.41 90 TYR A N 1
ATOM 698 C CA . TYR A 1 90 ? 22.818 10.300 -21.787 1.00 51.41 90 TYR A CA 1
ATOM 699 C C . TYR A 1 90 ? 23.695 11.459 -21.265 1.00 51.41 90 TYR A C 1
ATOM 701 O O . TYR A 1 90 ? 24.726 11.771 -21.852 1.00 51.41 90 TYR A O 1
ATOM 709 N N . VAL A 1 91 ? 23.292 12.136 -20.184 1.00 53.34 91 VAL A N 1
ATOM 710 C CA . VAL A 1 91 ? 24.010 13.313 -19.648 1.00 53.34 91 VAL A CA 1
ATOM 711 C C . VAL A 1 91 ? 25.000 12.947 -18.526 1.00 53.34 91 VAL A C 1
ATOM 713 O O . VAL A 1 91 ? 25.504 13.841 -17.851 1.00 53.34 91 VAL A O 1
ATOM 716 N N . VAL A 1 92 ? 25.299 11.659 -18.321 1.00 50.06 92 VAL A N 1
ATOM 717 C CA . VAL A 1 92 ? 26.377 11.206 -17.419 1.00 50.06 92 VAL A CA 1
ATOM 718 C C . VAL A 1 92 ? 27.556 10.689 -18.228 1.00 50.06 92 VAL A C 1
ATOM 720 O O . VAL A 1 92 ? 27.319 9.890 -19.159 1.00 50.06 92 VAL A O 1
#

Sequence (92 aa):
KNLILPVFTLGIRPLAIVTQLSRNSMLETLSQDYIRTAKAKGLSFSKIIWRHALKNSMNPVVSAVSGWFASLMAGVVFIEYIFGWKGLGYVV

Secondary structure (DSSP, 8-state):
---HHHHHHHHHHHHHHHHHHHHHHHHHHHTSHHHHHHHHTT--HHHHIIIIIHHHHHHHHHHHHHHHHHHHHHHHHHHHHHHT---GGGG-

Radius of gyration: 19.98 Å; chains: 1; bounding box: 43×27×55 Å

Foldseek 3Di:
DPPVVVCCVVVVVVVVVLVVLLVVLLVVQCPDVVVVVCVVVVDDPVCCVPPGRNVRSCPVSVVVVVVVVVVVVVVVLVVCVVVVPPDPNVVD